Protein AF-A0A372JNQ1-F1 (afdb_monomer_lite)

Sequence (110 aa):
MRWMRDYWMNDELWRYFELDDERFVRRQVELEGPDREANTACSMDEWEDALRDNIGDQYYETYGMVDEWSFTHGDHEDPQPSDKAEFESVWAQARRACEAGSRSRPDPAL

pLDDT: mean 89.69, std 12.78, range [42.12, 98.5]

Organism: NCBI:txid2293572

Foldseek 3Di:
DFKKWAADPVFRKIKIFDADPQQAGQWIWIFGDPVRQTPATDGPVVLVVCVVVVNNVVRCQQHNDDDPDRPVPDDGDPMDTDDPVVVVVRNVVSNVSSNVVSVVDPPPDD

Radius of gyration: 14.11 Å; chains: 1; bounding box: 37×32×38 Å

Secondary structure (DSSP, 8-state):
-EEEEEEETTTTEEEEEEE-TT--EEEEEEEETTTTEEEEEEEHHHHHHHHHTT-HHHHHHHH----SS-TTTS--SS-EEE-HHHHHHHHHHHHHHHHHHHTTSPP---

Structure (mmCIF, N/CA/C/O backbone):
data_AF-A0A372JNQ1-F1
#
_entry.id   AF-A0A372JNQ1-F1
#
loop_
_atom_site.group_PDB
_atom_site.id
_atom_site.type_symbol
_atom_site.label_atom_id
_atom_site.label_alt_id
_atom_site.label_comp_id
_atom_site.label_asym_id
_atom_site.label_entity_id
_atom_site.label_seq_id
_atom_site.pdbx_PDB_ins_code
_atom_site.Cartn_x
_atom_site.Cartn_y
_atom_site.Cartn_z
_atom_site.occupancy
_atom_site.B_iso_or_equiv
_atom_site.auth_seq_id
_atom_site.auth_comp_id
_atom_site.auth_asym_id
_atom_site.auth_atom_id
_atom_site.pdbx_PDB_model_num
ATOM 1 N N . MET A 1 1 ? -0.101 -8.565 -14.529 1.00 90.50 1 MET A N 1
ATOM 2 C CA . MET A 1 1 ? 0.271 -8.159 -13.156 1.00 90.50 1 MET A CA 1
ATOM 3 C C . MET A 1 1 ? 1.754 -8.371 -12.904 1.00 90.50 1 MET A C 1
ATOM 5 O O . MET A 1 1 ? 2.308 -9.376 -13.353 1.00 90.50 1 MET A O 1
ATOM 9 N N . ARG A 1 2 ? 2.386 -7.439 -12.187 1.00 95.44 2 ARG A N 1
ATOM 10 C CA . ARG A 1 2 ? 3.779 -7.506 -11.717 1.00 95.44 2 ARG A CA 1
ATOM 11 C C . ARG A 1 2 ? 3.845 -7.075 -10.255 1.00 95.44 2 ARG A C 1
ATOM 13 O O . ARG A 1 2 ? 3.022 -6.275 -9.830 1.00 95.44 2 ARG A O 1
ATOM 20 N N . TRP A 1 3 ? 4.844 -7.561 -9.525 1.00 97.31 3 TRP A N 1
ATOM 21 C CA . TRP A 1 3 ? 5.088 -7.163 -8.142 1.00 97.31 3 TRP A CA 1
ATOM 22 C C . TRP A 1 3 ? 6.475 -6.564 -8.023 1.00 97.31 3 TRP A C 1
ATOM 24 O O . TRP A 1 3 ? 7.451 -7.124 -8.527 1.00 97.31 3 TRP A O 1
ATOM 34 N N . MET A 1 4 ? 6.538 -5.407 -7.385 1.00 96.62 4 MET A N 1
ATOM 35 C CA . MET A 1 4 ? 7.763 -4.650 -7.182 1.00 96.62 4 MET A CA 1
ATOM 36 C C . MET A 1 4 ? 7.864 -4.262 -5.716 1.00 96.62 4 MET A C 1
ATOM 38 O O . MET A 1 4 ? 6.855 -4.148 -5.020 1.00 96.62 4 MET A O 1
ATOM 42 N N . ARG A 1 5 ? 9.087 -4.033 -5.261 1.00 96.31 5 ARG A N 1
ATOM 43 C CA . ARG A 1 5 ? 9.356 -3.400 -3.979 1.00 96.31 5 ARG A CA 1
ATOM 44 C C . ARG A 1 5 ? 10.546 -2.473 -4.093 1.00 96.31 5 ARG A C 1
ATOM 46 O O . ARG A 1 5 ? 11.437 -2.713 -4.905 1.00 96.31 5 ARG A O 1
ATOM 53 N N . ASP A 1 6 ? 10.585 -1.479 -3.236 1.00 95.19 6 ASP A N 1
ATOM 54 C CA . ASP A 1 6 ? 11.777 -0.686 -2.999 1.00 95.19 6 ASP A CA 1
ATOM 55 C C . ASP A 1 6 ? 11.927 -0.393 -1.509 1.00 95.19 6 ASP A C 1
ATOM 57 O O . ASP A 1 6 ? 11.047 -0.686 -0.691 1.00 95.19 6 ASP A O 1
ATOM 61 N N . TYR A 1 7 ? 13.107 0.104 -1.165 1.00 94.31 7 TYR A N 1
ATOM 62 C CA . TYR A 1 7 ? 13.430 0.519 0.183 1.00 94.31 7 TYR A CA 1
ATOM 63 C C . TYR A 1 7 ? 14.049 1.902 0.136 1.00 94.31 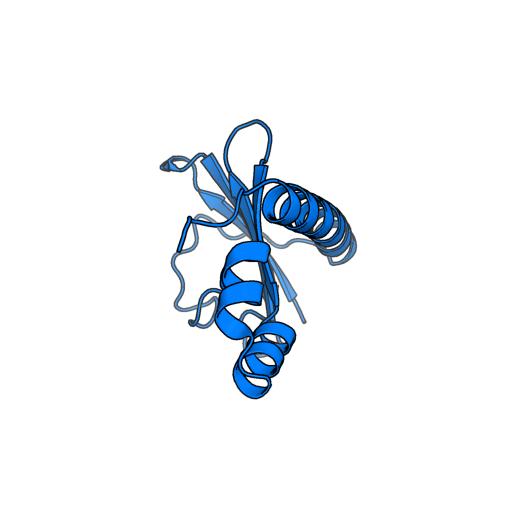7 TYR A C 1
ATOM 65 O O . TYR A 1 7 ? 15.044 2.104 -0.557 1.00 94.31 7 TYR A O 1
ATOM 73 N N . TRP A 1 8 ? 13.456 2.822 0.885 1.00 91.50 8 TRP A N 1
ATOM 74 C CA . TRP A 1 8 ? 13.915 4.193 1.005 1.00 91.50 8 TRP A CA 1
ATOM 75 C C . TRP A 1 8 ? 14.725 4.327 2.280 1.00 91.50 8 TRP A C 1
ATOM 77 O O . TRP A 1 8 ? 14.182 4.307 3.385 1.00 91.50 8 TRP A O 1
ATOM 87 N N . MET A 1 9 ? 16.044 4.442 2.133 1.00 89.19 9 MET A N 1
ATOM 88 C CA . MET A 1 9 ? 16.951 4.416 3.284 1.00 89.19 9 MET A CA 1
ATOM 89 C C . MET A 1 9 ? 16.749 5.625 4.205 1.00 89.19 9 MET A C 1
ATOM 91 O O . MET A 1 9 ? 16.855 5.489 5.420 1.00 89.19 9 MET A O 1
ATOM 95 N N . ASN A 1 10 ? 16.474 6.802 3.635 1.00 87.44 10 ASN A N 1
ATOM 96 C CA . ASN A 1 10 ? 16.350 8.043 4.406 1.00 87.44 10 ASN A CA 1
ATOM 97 C C . ASN A 1 10 ? 15.122 8.049 5.322 1.00 87.44 10 ASN A C 1
ATOM 99 O O . ASN A 1 10 ? 15.201 8.591 6.422 1.00 87.44 10 ASN A O 1
ATOM 103 N N . ASP A 1 11 ? 14.037 7.420 4.873 1.00 86.31 11 ASP A N 1
ATOM 104 C CA . ASP A 1 11 ? 12.759 7.357 5.588 1.00 86.31 11 ASP A CA 1
ATOM 105 C C . ASP A 1 11 ? 12.555 6.006 6.294 1.00 86.31 11 ASP A C 1
ATOM 107 O O . ASP A 1 11 ? 11.511 5.751 6.883 1.00 86.31 11 ASP A O 1
ATOM 111 N N . GLU A 1 12 ? 13.554 5.118 6.222 1.00 94.06 12 GLU A N 1
ATOM 112 C CA . GLU A 1 12 ? 13.497 3.745 6.725 1.00 94.06 12 GLU A CA 1
ATOM 113 C C . GLU A 1 12 ? 12.216 3.005 6.287 1.00 94.06 12 GLU A C 1
ATOM 115 O O . GLU A 1 12 ? 11.593 2.273 7.055 1.00 94.06 12 GLU A O 1
ATOM 120 N N . LEU A 1 13 ? 11.826 3.203 5.026 1.00 93.62 13 LEU A N 1
ATOM 121 C CA . LEU A 1 13 ? 10.509 2.851 4.506 1.00 93.62 13 LEU A CA 1
ATOM 122 C C . LEU A 1 13 ? 10.611 1.739 3.465 1.00 93.62 13 LEU A C 1
ATOM 124 O O . LEU A 1 13 ? 11.253 1.889 2.426 1.00 93.62 13 LEU A O 1
ATOM 128 N N . TRP A 1 14 ? 9.940 0.618 3.715 1.00 96.12 14 TRP A N 1
ATOM 129 C CA . TRP A 1 14 ? 9.708 -0.396 2.689 1.00 96.12 14 TRP A CA 1
ATOM 130 C C . TRP A 1 14 ? 8.399 -0.124 1.968 1.00 96.12 14 TRP A C 1
ATOM 132 O O . TRP A 1 14 ? 7.363 0.009 2.621 1.00 96.12 14 TRP A O 1
ATOM 142 N N . ARG A 1 15 ? 8.416 -0.163 0.634 1.00 95.19 15 ARG A N 1
ATOM 143 C CA . ARG A 1 15 ? 7.197 -0.069 -0.172 1.00 95.19 15 ARG A CA 1
ATOM 144 C C . ARG A 1 15 ? 7.051 -1.283 -1.075 1.00 95.19 15 ARG A C 1
ATOM 146 O O . ARG A 1 15 ? 8.021 -1.746 -1.674 1.00 95.19 15 ARG A O 1
ATOM 153 N N . TYR A 1 16 ? 5.837 -1.815 -1.161 1.00 96.81 16 TYR A N 1
ATOM 154 C CA . TYR A 1 16 ? 5.487 -2.956 -2.005 1.00 96.81 16 TYR A CA 1
ATOM 155 C C . TYR A 1 16 ? 4.328 -2.578 -2.912 1.00 96.81 16 TYR A C 1
ATOM 157 O O . TYR A 1 16 ? 3.355 -1.975 -2.465 1.00 96.81 16 TYR A O 1
ATOM 165 N N . PHE A 1 17 ? 4.398 -3.006 -4.168 1.00 96.00 17 PHE A N 1
ATOM 166 C CA . PHE A 1 17 ? 3.450 -2.613 -5.201 1.00 96.00 17 PHE A CA 1
ATOM 167 C C . PHE A 1 17 ? 2.968 -3.833 -5.980 1.00 96.00 17 PHE A C 1
ATOM 169 O O . PHE A 1 17 ? 3.779 -4.613 -6.487 1.00 96.00 17 PHE A O 1
ATOM 176 N N . GLU A 1 18 ? 1.653 -3.965 -6.132 1.00 97.12 18 GLU A N 1
ATOM 177 C CA . GLU A 1 18 ? 1.067 -4.725 -7.233 1.00 97.12 18 GLU A CA 1
ATOM 178 C C . GLU A 1 18 ? 0.764 -3.762 -8.372 1.00 97.12 18 GLU A C 1
ATOM 180 O O . GLU A 1 18 ? 0.051 -2.774 -8.196 1.00 97.12 18 GLU A O 1
ATOM 185 N N . LEU A 1 19 ? 1.285 -4.088 -9.548 1.00 95.38 19 LEU A N 1
ATOM 186 C CA . LEU A 1 19 ? 1.138 -3.305 -10.759 1.00 95.38 19 LEU A CA 1
ATOM 187 C C . LEU A 1 19 ? 0.311 -4.062 -11.791 1.00 95.38 19 LEU A C 1
ATOM 189 O O . LEU A 1 19 ? 0.479 -5.278 -11.961 1.00 95.38 19 LEU A O 1
ATOM 193 N N . ASP A 1 20 ? -0.505 -3.336 -12.546 1.00 94.31 20 ASP A N 1
ATOM 194 C CA . ASP A 1 20 ? -1.125 -3.874 -13.752 1.00 94.31 20 ASP A CA 1
ATOM 195 C C . ASP A 1 20 ? -0.130 -4.017 -14.919 1.00 94.31 20 ASP A C 1
ATOM 197 O O . ASP A 1 20 ? 1.087 -3.838 -14.782 1.00 94.31 20 ASP A O 1
ATOM 201 N N . ASP A 1 21 ? -0.637 -4.429 -16.081 1.00 92.50 21 ASP A N 1
ATOM 202 C CA . ASP A 1 21 ? 0.194 -4.645 -17.268 1.00 92.50 21 ASP A CA 1
ATOM 203 C C . ASP A 1 21 ? 0.727 -3.332 -17.870 1.00 92.50 21 ASP A C 1
ATOM 205 O O . ASP A 1 21 ? 1.755 -3.348 -18.554 1.00 92.50 21 ASP A O 1
ATOM 209 N N . GLU A 1 22 ? 0.091 -2.201 -17.553 1.00 91.75 22 GLU A N 1
ATOM 210 C CA . GLU A 1 22 ? 0.489 -0.842 -17.938 1.00 91.75 22 GLU A CA 1
ATOM 211 C C . GLU A 1 22 ? 1.370 -0.160 -16.875 1.00 91.75 22 GLU A C 1
ATOM 213 O O . GLU A 1 22 ? 1.863 0.948 -17.088 1.00 91.75 22 GLU A O 1
ATOM 218 N N . ARG A 1 23 ? 1.670 -0.868 -15.778 1.00 91.06 23 ARG A N 1
ATOM 219 C CA . ARG A 1 23 ? 2.461 -0.413 -14.626 1.00 91.06 23 ARG A CA 1
ATOM 220 C C . ARG A 1 23 ? 1.778 0.653 -13.766 1.00 91.06 23 ARG A C 1
ATOM 222 O O . ARG A 1 23 ? 2.478 1.402 -13.080 1.00 91.06 23 ARG A O 1
ATOM 229 N N . PHE A 1 24 ? 0.453 0.721 -13.757 1.00 92.06 24 PHE A N 1
ATOM 230 C CA . PHE A 1 24 ? -0.265 1.470 -12.727 1.00 92.06 24 PHE A CA 1
ATOM 231 C C . PHE A 1 24 ? -0.348 0.661 -11.438 1.00 92.06 24 PHE A C 1
ATOM 233 O O . PHE A 1 24 ? -0.496 -0.564 -11.463 1.00 92.06 24 PHE A O 1
ATOM 240 N N . VAL A 1 25 ? -0.239 1.358 -10.308 1.00 93.50 25 VAL A N 1
ATOM 241 C CA . VAL A 1 25 ? -0.356 0.759 -8.979 1.00 93.50 25 VAL A CA 1
ATOM 242 C C . VAL A 1 25 ? -1.812 0.362 -8.738 1.00 93.50 25 VAL A C 1
ATOM 244 O O . VAL A 1 25 ? -2.727 1.173 -8.857 1.00 93.50 25 VAL A O 1
ATOM 247 N N . ARG A 1 26 ? -2.032 -0.915 -8.417 1.00 95.12 26 ARG A N 1
ATOM 248 C CA . ARG A 1 26 ? -3.346 -1.476 -8.060 1.00 95.12 26 ARG A CA 1
ATOM 249 C C . ARG A 1 26 ? -3.485 -1.681 -6.558 1.00 95.12 26 ARG A C 1
ATOM 251 O O . ARG A 1 26 ? -4.566 -1.476 -6.008 1.00 95.12 26 ARG A O 1
ATOM 258 N N . ARG A 1 27 ? -2.390 -2.071 -5.900 1.00 97.12 27 ARG A N 1
ATOM 259 C CA . ARG A 1 27 ? -2.264 -2.163 -4.442 1.00 97.12 27 ARG A CA 1
ATOM 260 C C . ARG A 1 27 ? -0.891 -1.668 -4.000 1.00 97.12 27 ARG A C 1
ATOM 262 O O . ARG A 1 27 ? 0.103 -1.989 -4.654 1.00 97.12 27 ARG A O 1
ATOM 269 N N . GLN A 1 28 ? -0.849 -0.956 -2.878 1.00 96.88 28 GLN A N 1
ATOM 270 C CA . GLN A 1 28 ? 0.369 -0.433 -2.257 1.00 96.88 28 GLN A CA 1
ATOM 271 C C . GLN A 1 28 ? 0.414 -0.803 -0.779 1.00 96.88 28 GLN A C 1
ATOM 273 O O . GLN A 1 28 ? -0.601 -0.740 -0.082 1.00 96.88 28 GLN A O 1
ATOM 278 N N . VAL A 1 29 ? 1.600 -1.183 -0.313 1.00 97.56 29 VAL A N 1
ATOM 279 C CA . VAL A 1 29 ? 1.901 -1.343 1.110 1.00 97.56 29 VAL A CA 1
ATOM 280 C C . VAL A 1 29 ? 3.108 -0.500 1.460 1.00 97.56 29 VAL A C 1
ATOM 282 O O . VAL A 1 29 ? 4.107 -0.560 0.747 1.00 97.56 29 VAL A O 1
ATOM 285 N N . GLU A 1 30 ? 3.035 0.205 2.582 1.00 96.50 30 GLU A N 1
ATOM 286 C CA . GLU A 1 30 ? 4.148 0.965 3.146 1.00 96.50 30 GLU A CA 1
ATOM 287 C C . GLU A 1 30 ? 4.384 0.542 4.589 1.00 96.50 30 GLU A C 1
ATOM 289 O O . GLU A 1 30 ? 3.448 0.512 5.394 1.00 96.50 30 GLU A O 1
ATOM 294 N N . LEU A 1 31 ? 5.633 0.188 4.891 1.00 96.62 31 LEU A N 1
ATOM 295 C CA . LEU A 1 31 ? 6.073 -0.251 6.209 1.00 96.62 31 LEU A CA 1
ATOM 296 C C . LEU A 1 31 ? 7.206 0.654 6.694 1.00 96.62 31 LEU A C 1
ATOM 298 O O . LEU A 1 31 ? 8.286 0.645 6.099 1.00 96.62 31 LEU A O 1
ATOM 302 N N . GLU A 1 32 ? 6.962 1.403 7.762 1.00 95.00 32 GLU A N 1
ATOM 303 C CA . GLU A 1 32 ? 7.892 2.386 8.313 1.00 95.00 32 GLU A CA 1
ATOM 304 C C . GLU A 1 32 ? 8.736 1.798 9.450 1.00 95.00 32 GLU A C 1
ATOM 306 O O . GLU A 1 32 ? 8.262 1.022 10.289 1.00 95.00 32 GLU A O 1
ATOM 311 N N . GLY A 1 33 ? 10.007 2.195 9.474 1.00 93.31 33 GLY A N 1
ATOM 312 C CA . GLY A 1 33 ? 10.923 1.927 10.569 1.00 93.31 33 GLY A CA 1
ATOM 313 C C . GLY A 1 33 ? 11.370 0.466 10.693 1.00 93.31 33 GLY A C 1
ATOM 314 O O . GLY A 1 33 ? 11.034 -0.406 9.876 1.00 93.31 33 GLY A O 1
ATOM 315 N N . PRO A 1 34 ? 12.126 0.160 11.759 1.00 89.50 34 PRO A N 1
ATOM 316 C CA . PRO A 1 34 ? 12.780 -1.137 11.908 1.00 89.50 34 PRO A CA 1
ATOM 317 C C . PRO A 1 34 ? 11.777 -2.240 12.254 1.00 89.50 34 PRO A C 1
ATOM 319 O O . PRO A 1 34 ? 11.976 -3.404 11.896 1.00 89.50 34 PRO A O 1
ATOM 322 N N . ASP A 1 35 ? 10.680 -1.856 12.909 1.00 91.88 35 ASP A N 1
ATOM 323 C CA . ASP A 1 35 ? 9.585 -2.737 13.306 1.00 91.88 35 ASP A CA 1
ATOM 324 C C . ASP A 1 35 ? 8.565 -2.966 12.176 1.00 91.88 35 ASP A C 1
ATOM 326 O O . ASP A 1 35 ? 7.677 -3.809 12.318 1.00 91.88 35 ASP A O 1
ATOM 330 N N . ARG A 1 36 ? 8.738 -2.293 11.023 1.00 92.56 36 ARG A N 1
ATOM 331 C CA . ARG A 1 36 ? 7.875 -2.400 9.837 1.00 92.56 36 ARG A CA 1
ATOM 332 C C . ARG A 1 36 ? 6.411 -2.103 10.160 1.00 92.56 36 ARG A C 1
ATOM 334 O O . ARG A 1 36 ? 5.519 -2.882 9.805 1.00 92.56 36 ARG A O 1
ATOM 341 N N . GLU A 1 37 ? 6.172 -0.989 10.844 1.00 94.12 37 GLU A N 1
ATOM 342 C CA . GLU A 1 37 ? 4.823 -0.543 11.179 1.00 94.12 37 GLU A CA 1
ATOM 343 C C . GLU A 1 37 ? 4.061 -0.197 9.895 1.00 94.12 37 GLU A C 1
ATOM 345 O O . GLU A 1 37 ? 4.562 0.519 9.032 1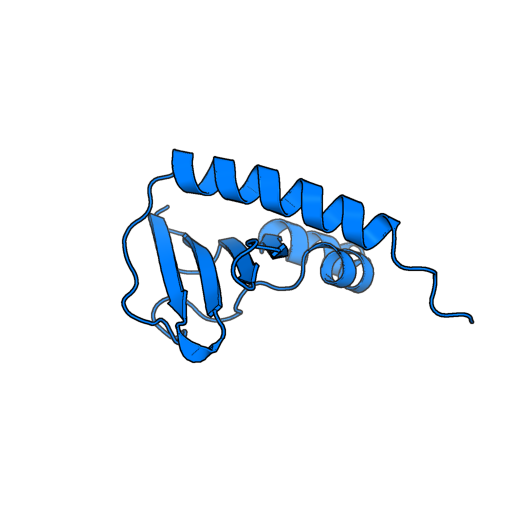.00 94.12 37 GLU A O 1
ATOM 350 N N . ALA A 1 38 ? 2.869 -0.770 9.725 1.00 96.06 38 ALA A N 1
ATOM 351 C CA . ALA A 1 38 ? 2.098 -0.589 8.503 1.00 96.06 38 ALA A CA 1
ATOM 352 C C . ALA A 1 38 ? 1.358 0.752 8.518 1.00 96.06 38 ALA A C 1
ATOM 354 O O . ALA A 1 38 ? 0.410 0.924 9.287 1.00 96.06 38 ALA A O 1
ATOM 355 N N . ASN A 1 39 ? 1.755 1.649 7.617 1.00 91.94 39 ASN A N 1
ATOM 356 C CA . ASN A 1 39 ? 1.115 2.952 7.428 1.00 91.94 39 ASN A CA 1
ATOM 357 C C . ASN A 1 39 ? 0.069 2.915 6.313 1.00 91.94 39 ASN A C 1
ATOM 359 O O . ASN A 1 39 ? -1.004 3.501 6.443 1.00 91.94 39 ASN A O 1
ATOM 363 N N . THR A 1 40 ? 0.366 2.174 5.245 1.00 95.75 40 THR A N 1
ATOM 364 C CA . THR A 1 40 ? -0.473 2.092 4.046 1.00 95.75 40 THR A CA 1
ATOM 365 C C . THR A 1 40 ? -0.714 0.629 3.686 1.00 95.75 40 THR A C 1
ATOM 367 O O . THR A 1 40 ? 0.210 -0.186 3.685 1.00 95.75 40 THR A O 1
ATOM 370 N N . ALA A 1 41 ? -1.960 0.294 3.354 1.00 97.62 41 ALA A N 1
ATOM 371 C CA . ALA A 1 41 ? -2.386 -0.985 2.782 1.00 97.62 41 ALA A CA 1
ATOM 372 C C . ALA A 1 41 ? -3.592 -0.744 1.855 1.00 97.62 41 ALA A C 1
ATOM 374 O O . ALA A 1 41 ? -4.695 -1.263 2.069 1.00 97.62 41 ALA A O 1
ATOM 375 N N . CYS A 1 42 ? -3.371 0.120 0.864 1.00 97.25 42 CYS A N 1
ATOM 376 C CA . CYS A 1 42 ? -4.393 0.720 0.014 1.00 97.25 42 CYS A CA 1
ATOM 377 C C . CYS A 1 42 ? -4.550 -0.045 -1.308 1.00 97.25 42 CYS A C 1
ATOM 379 O O . CYS A 1 42 ? -3.573 -0.530 -1.887 1.00 97.25 42 CYS A O 1
ATOM 381 N N . SER A 1 43 ? -5.786 -0.151 -1.793 1.00 96.88 43 SER A N 1
ATOM 382 C CA . SER A 1 43 ? -6.125 -0.682 -3.111 1.00 96.88 43 SER A CA 1
ATOM 383 C C . SER A 1 43 ? -6.849 0.382 -3.925 1.00 96.88 43 SER A C 1
ATOM 385 O O . SER A 1 43 ? -7.808 0.971 -3.439 1.00 96.88 43 SER A O 1
ATOM 387 N N . MET A 1 44 ? -6.431 0.581 -5.177 1.00 94.88 44 MET A N 1
ATOM 388 C CA . MET A 1 44 ? -7.068 1.548 -6.075 1.00 94.88 44 MET A CA 1
ATOM 389 C C . MET A 1 44 ? -8.543 1.200 -6.329 1.00 94.88 44 MET A C 1
ATOM 391 O O . MET A 1 44 ? -9.391 2.082 -6.280 1.00 94.88 44 MET A O 1
ATOM 395 N N . ASP A 1 45 ? -8.863 -0.085 -6.531 1.00 94.88 45 ASP A N 1
ATOM 396 C CA . ASP A 1 45 ? -10.250 -0.538 -6.724 1.00 94.88 45 ASP A CA 1
ATOM 397 C C . ASP A 1 45 ? -11.120 -0.228 -5.498 1.00 94.88 45 ASP A C 1
ATOM 399 O O . ASP A 1 45 ? -12.202 0.343 -5.618 1.00 94.88 45 ASP A O 1
ATOM 403 N N . GLU A 1 46 ? -10.625 -0.551 -4.299 1.00 96.44 46 GLU A N 1
ATOM 404 C CA . GLU A 1 46 ? -11.361 -0.277 -3.061 1.00 96.44 46 GLU A CA 1
ATOM 405 C C . GLU A 1 46 ? -11.480 1.229 -2.777 1.00 96.44 46 GLU A C 1
ATOM 407 O O . GLU A 1 46 ? -12.501 1.673 -2.256 1.00 96.44 46 GLU A O 1
ATOM 412 N N . TRP A 1 47 ? -10.459 2.019 -3.121 1.00 94.69 47 TRP A N 1
ATOM 413 C CA . TRP A 1 47 ? -10.477 3.475 -2.990 1.00 94.69 47 TRP A CA 1
ATOM 414 C C . TRP A 1 47 ? -11.535 4.112 -3.896 1.00 94.69 47 TRP A C 1
ATOM 416 O O . TRP A 1 47 ? -12.340 4.923 -3.437 1.00 94.69 47 TRP A O 1
ATOM 426 N N . GLU A 1 48 ? -11.587 3.714 -5.169 1.00 94.12 48 GLU A N 1
ATOM 427 C CA . GLU A 1 48 ? -12.602 4.181 -6.118 1.00 94.12 48 GLU A CA 1
ATOM 428 C C . GLU A 1 48 ? -14.024 3.813 -5.666 1.00 94.12 48 GLU A C 1
ATOM 430 O O . GLU A 1 48 ? -14.947 4.629 -5.776 1.00 94.12 48 GLU A O 1
ATOM 435 N N . ASP A 1 49 ? -14.205 2.606 -5.127 1.00 96.38 49 ASP A N 1
ATOM 436 C CA . ASP A 1 49 ? -15.472 2.165 -4.545 1.00 96.38 49 ASP A CA 1
ATOM 437 C C . ASP A 1 49 ? -15.841 2.995 -3.303 1.00 96.38 49 ASP A C 1
ATOM 439 O O . ASP A 1 49 ? -16.962 3.499 -3.209 1.00 96.38 49 ASP A O 1
ATOM 443 N N . ALA A 1 50 ? -14.890 3.239 -2.396 1.00 95.69 50 ALA A N 1
ATOM 444 C CA . ALA A 1 50 ? -15.096 4.057 -1.201 1.00 95.69 50 ALA A CA 1
ATOM 445 C C . ALA A 1 50 ? -15.470 5.512 -1.535 1.00 95.69 50 ALA A C 1
ATOM 447 O O . ALA A 1 50 ? -16.334 6.100 -0.878 1.00 95.69 50 ALA A O 1
ATOM 448 N N . LEU A 1 51 ? -14.859 6.095 -2.570 1.00 94.81 51 LEU A N 1
ATOM 449 C CA . LEU A 1 51 ? -15.227 7.419 -3.074 1.00 94.81 51 LEU A CA 1
ATOM 450 C C . LEU A 1 51 ? -16.657 7.435 -3.622 1.00 94.81 51 LEU A C 1
ATOM 452 O O . LEU A 1 51 ? -17.413 8.366 -3.340 1.00 94.81 51 LEU A O 1
ATOM 456 N N . ARG A 1 52 ? -17.052 6.397 -4.370 1.00 97.38 52 ARG A N 1
ATOM 457 C CA . ARG A 1 52 ? -18.414 6.267 -4.912 1.00 97.38 52 ARG A CA 1
ATOM 458 C C . ARG A 1 52 ? -19.467 6.160 -3.810 1.00 97.38 52 ARG A C 1
ATOM 460 O O . ARG A 1 52 ? -20.549 6.729 -3.952 1.00 97.38 52 ARG A O 1
ATOM 467 N N . ASP A 1 53 ? -19.121 5.490 -2.719 1.00 97.62 53 ASP A N 1
ATOM 468 C CA . ASP A 1 53 ? -19.985 5.287 -1.556 1.00 97.62 53 ASP A CA 1
ATOM 469 C C . ASP A 1 53 ? -19.883 6.423 -0.519 1.00 97.62 53 ASP A C 1
ATOM 471 O O . ASP A 1 53 ? -20.541 6.383 0.521 1.00 97.62 53 ASP A O 1
ATOM 475 N N . ASN A 1 54 ? -19.100 7.470 -0.812 1.00 96.56 54 ASN A N 1
ATOM 476 C CA . ASN A 1 54 ? -18.889 8.638 0.045 1.00 96.56 54 ASN A CA 1
ATOM 477 C C . ASN A 1 54 ? -18.337 8.278 1.444 1.00 96.56 54 ASN A C 1
ATOM 479 O O . ASN A 1 54 ? -18.661 8.922 2.444 1.00 96.56 54 ASN A O 1
ATOM 483 N N . ILE A 1 55 ? -17.489 7.246 1.494 1.00 96.56 55 ILE A N 1
ATOM 484 C CA . ILE A 1 55 ? -16.744 6.774 2.673 1.00 96.56 55 ILE A CA 1
ATOM 485 C C . ILE A 1 55 ? -15.221 6.844 2.459 1.00 96.56 55 ILE A C 1
ATOM 487 O O . ILE A 1 55 ? -14.463 6.191 3.174 1.00 96.56 55 ILE A O 1
ATOM 491 N N . GLY A 1 56 ? -14.769 7.642 1.484 1.00 94.75 56 GLY A N 1
ATOM 492 C CA . GLY A 1 56 ? -13.351 7.840 1.174 1.00 94.75 56 GLY A CA 1
ATOM 493 C C . GLY A 1 56 ? -12.529 8.220 2.406 1.00 94.75 56 GLY A C 1
ATOM 494 O O . GLY A 1 56 ? -11.540 7.560 2.691 1.00 94.75 56 GLY A O 1
ATOM 495 N N . ASP A 1 57 ? -12.984 9.183 3.209 1.00 94.56 57 ASP A N 1
ATOM 496 C CA . ASP A 1 57 ? -12.253 9.608 4.414 1.00 94.56 57 ASP A CA 1
ATOM 497 C C . ASP A 1 57 ? -12.012 8.444 5.395 1.00 94.56 57 ASP A C 1
ATOM 499 O O . ASP A 1 57 ? -10.897 8.253 5.869 1.00 94.56 57 ASP A O 1
ATOM 503 N N . GLN A 1 58 ? -13.019 7.595 5.626 1.00 95.12 58 GLN A N 1
ATOM 504 C CA . GLN A 1 58 ? -12.911 6.427 6.518 1.00 95.12 58 GLN A CA 1
ATOM 505 C C . GLN A 1 58 ? -11.957 5.365 5.958 1.00 95.12 58 GLN A C 1
ATOM 507 O O . GLN A 1 58 ? -11.212 4.718 6.704 1.00 95.12 58 GLN A O 1
ATOM 512 N N . TYR A 1 59 ? -11.981 5.176 4.636 1.00 95.88 59 TYR A N 1
ATOM 513 C CA . TYR A 1 59 ? -11.054 4.283 3.955 1.00 95.88 59 TYR A CA 1
ATOM 514 C C . TYR A 1 59 ? -9.619 4.807 4.069 1.00 95.88 59 TYR A C 1
ATOM 516 O O . TYR A 1 59 ? -8.736 4.061 4.488 1.00 95.88 59 TYR A O 1
ATOM 524 N N . TYR A 1 60 ? -9.401 6.087 3.762 1.00 94.25 60 TYR A N 1
ATOM 525 C CA . TYR A 1 60 ? -8.096 6.743 3.825 1.00 94.25 60 TYR A CA 1
ATOM 526 C C . TYR A 1 60 ? -7.511 6.706 5.238 1.00 94.25 60 TYR A C 1
ATOM 528 O O . TYR A 1 60 ? -6.359 6.326 5.420 1.00 94.25 60 TYR A O 1
ATOM 536 N N . GLU A 1 61 ? -8.312 7.019 6.258 1.00 94.31 61 GLU A N 1
ATOM 537 C CA . GLU A 1 61 ? -7.883 6.954 7.660 1.00 94.31 61 GLU A CA 1
ATOM 538 C C . GLU A 1 61 ? -7.444 5.552 8.093 1.00 94.31 61 GLU A C 1
ATOM 540 O O . GLU A 1 61 ? -6.630 5.419 9.010 1.00 94.31 61 GLU A O 1
ATOM 545 N N . THR A 1 62 ? -7.980 4.513 7.449 1.00 96.19 62 THR A N 1
ATOM 546 C CA . THR A 1 62 ? -7.662 3.122 7.774 1.00 96.19 62 THR A CA 1
ATOM 547 C C . THR A 1 62 ? -6.496 2.591 6.949 1.00 96.19 62 THR A C 1
ATOM 549 O O . THR A 1 62 ? -5.626 1.932 7.506 1.00 96.19 62 THR A O 1
ATOM 552 N N . TYR A 1 63 ? -6.472 2.838 5.640 1.00 96.94 63 TYR A N 1
ATOM 553 C CA . TYR A 1 63 ? -5.583 2.148 4.701 1.00 96.94 63 TYR A CA 1
ATOM 554 C C . TYR A 1 63 ? -4.593 3.058 3.978 1.00 96.94 63 TYR A C 1
ATOM 556 O O . TYR A 1 63 ? -3.754 2.544 3.237 1.00 96.94 63 TYR A O 1
ATOM 564 N N . GLY A 1 64 ? -4.675 4.373 4.175 1.00 93.81 64 GLY A N 1
ATOM 565 C CA . GLY A 1 64 ? -3.872 5.349 3.449 1.00 93.81 64 GLY A CA 1
ATOM 566 C C . GLY A 1 64 ? -4.291 5.481 1.984 1.00 93.81 64 GLY A C 1
ATOM 567 O O . GLY A 1 64 ? -5.435 5.206 1.608 1.00 93.81 64 GLY A O 1
ATOM 568 N N . MET A 1 65 ? -3.350 5.905 1.144 1.00 85.50 65 MET A N 1
ATOM 569 C CA . MET A 1 65 ? -3.564 6.178 -0.278 1.00 85.50 65 MET A CA 1
ATOM 570 C C . MET A 1 65 ? -2.540 5.426 -1.131 1.00 85.50 65 MET A C 1
ATOM 572 O O . MET A 1 65 ? -1.445 5.117 -0.674 1.00 85.50 65 MET A O 1
ATOM 576 N N . VAL A 1 66 ? -2.911 5.115 -2.368 1.00 81.19 66 VAL A N 1
ATOM 577 C CA . VAL A 1 66 ? -1.983 4.642 -3.402 1.00 81.19 66 VAL A CA 1
ATOM 578 C C . VAL A 1 66 ? -1.319 5.835 -4.083 1.00 81.19 66 VAL A C 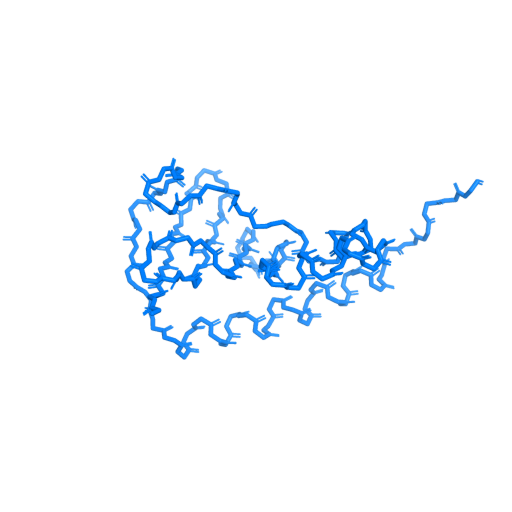1
ATOM 580 O O . VAL A 1 66 ? -1.951 6.877 -4.256 1.00 81.19 66 VAL A O 1
ATOM 583 N N . ASP A 1 67 ? -0.080 5.668 -4.539 1.00 77.31 67 ASP A N 1
ATOM 584 C CA . ASP A 1 67 ? 0.535 6.625 -5.453 1.00 77.31 67 ASP A CA 1
ATOM 585 C C . ASP A 1 67 ? -0.326 6.762 -6.721 1.00 77.31 67 ASP A C 1
ATOM 587 O O . ASP A 1 67 ? -0.606 5.790 -7.425 1.00 77.31 67 ASP A O 1
ATOM 591 N N . GLU A 1 68 ? -0.751 7.993 -7.021 1.00 68.00 68 GLU A N 1
ATOM 592 C CA . GLU A 1 68 ? -1.656 8.301 -8.142 1.00 68.00 68 GLU A CA 1
ATOM 593 C C . GLU A 1 68 ? -0.976 8.188 -9.520 1.00 68.00 68 GLU A C 1
ATOM 595 O O . GLU A 1 68 ? -1.625 8.261 -10.567 1.00 68.00 68 GLU A O 1
ATOM 600 N N . TRP A 1 69 ? 0.346 8.014 -9.541 1.00 70.69 69 TRP A N 1
ATOM 601 C CA . TRP A 1 69 ? 1.151 7.970 -10.755 1.00 70.69 69 TRP A CA 1
ATOM 602 C C . TRP A 1 69 ? 1.478 6.532 -11.155 1.00 70.69 69 TRP A C 1
ATOM 604 O O . TRP A 1 69 ? 1.620 5.636 -10.326 1.00 70.69 69 TRP A O 1
ATOM 614 N N . SER A 1 70 ? 1.667 6.297 -12.459 1.00 77.19 70 SER A N 1
ATOM 615 C CA . SER A 1 70 ? 2.241 5.026 -12.911 1.00 77.19 70 SER A CA 1
ATOM 616 C C . SER A 1 70 ? 3.588 4.802 -12.217 1.00 77.19 70 SER A C 1
ATOM 618 O O . SER A 1 70 ? 4.370 5.747 -12.102 1.00 77.19 70 SER A O 1
ATOM 620 N N . PHE A 1 71 ? 3.936 3.556 -11.916 1.00 82.38 71 PHE A N 1
ATOM 621 C CA . PHE A 1 71 ? 5.213 3.183 -11.299 1.00 82.38 71 PHE A CA 1
ATOM 622 C C . PHE A 1 71 ? 6.451 3.671 -12.082 1.00 82.38 71 PHE A C 1
ATOM 624 O O . PHE A 1 71 ? 7.555 3.730 -11.570 1.00 82.38 71 PHE A O 1
ATOM 631 N N . THR A 1 72 ? 6.309 4.006 -13.370 1.00 78.88 72 THR A N 1
ATOM 632 C CA . THR A 1 72 ? 7.427 4.544 -14.177 1.00 78.88 72 THR A CA 1
ATOM 633 C C . THR A 1 72 ? 7.637 6.054 -13.985 1.00 78.88 72 THR A C 1
ATOM 635 O O . THR A 1 72 ? 8.694 6.566 -14.336 1.00 78.88 72 THR A O 1
ATOM 638 N N . HIS A 1 73 ? 6.636 6.758 -13.455 1.00 81.06 73 HIS A N 1
ATOM 639 C CA . HIS A 1 73 ? 6.688 8.187 -13.133 1.00 81.06 73 HIS A CA 1
ATOM 640 C C . HIS A 1 73 ? 6.900 8.450 -11.638 1.00 81.06 73 HIS A C 1
ATOM 642 O O . HIS A 1 73 ? 7.264 9.567 -11.288 1.00 81.06 73 HIS A O 1
ATOM 648 N N . GLY A 1 74 ? 6.646 7.458 -10.780 1.00 74.94 74 GLY A N 1
ATOM 649 C CA . GLY A 1 74 ? 6.897 7.562 -9.348 1.00 74.94 74 GLY A CA 1
ATOM 650 C C . GLY A 1 74 ? 8.388 7.632 -9.028 1.00 74.94 74 GLY A C 1
ATOM 651 O O . GLY A 1 74 ? 9.230 7.111 -9.768 1.00 74.94 74 GLY A O 1
ATOM 652 N N . ASP A 1 75 ? 8.710 8.261 -7.903 1.00 81.50 75 ASP A N 1
ATOM 653 C CA . ASP A 1 75 ? 10.043 8.172 -7.322 1.00 81.50 75 ASP A CA 1
ATOM 654 C C . ASP A 1 75 ? 10.213 6.765 -6.731 1.00 81.50 75 ASP A C 1
ATOM 656 O O . ASP A 1 75 ? 9.371 6.305 -5.959 1.00 81.50 75 ASP A O 1
ATOM 660 N N . HIS A 1 76 ? 11.277 6.054 -7.113 1.00 84.62 76 HIS A N 1
ATOM 661 C CA . HIS A 1 76 ? 11.585 4.695 -6.653 1.00 84.62 76 HIS A CA 1
ATOM 662 C C . HIS A 1 76 ? 13.098 4.529 -6.461 1.00 84.62 76 HIS A C 1
ATOM 664 O O . HIS A 1 76 ? 13.873 4.766 -7.392 1.00 84.62 76 HIS A O 1
ATOM 670 N N . GLU A 1 77 ? 13.529 4.089 -5.276 1.00 84.44 77 GLU A N 1
ATOM 671 C CA . GLU A 1 77 ? 14.939 3.812 -4.972 1.00 84.44 77 GLU A CA 1
ATOM 672 C C . GLU A 1 77 ? 15.279 2.346 -5.283 1.00 84.44 77 GLU A C 1
ATOM 674 O O . GLU A 1 77 ? 14.872 1.443 -4.561 1.00 84.44 77 GLU A O 1
ATOM 679 N N . ASP A 1 78 ? 16.020 2.106 -6.373 1.00 88.38 78 ASP A N 1
ATOM 680 C CA . ASP A 1 78 ? 16.452 0.764 -6.818 1.00 88.38 78 ASP A CA 1
ATOM 681 C C . ASP A 1 78 ? 15.325 -0.298 -6.775 1.00 88.38 78 ASP A C 1
ATOM 683 O O . ASP A 1 78 ? 15.408 -1.278 -6.031 1.00 88.38 78 ASP A O 1
ATOM 687 N N . PRO A 1 79 ? 14.235 -0.117 -7.547 1.00 92.19 79 PRO A N 1
ATOM 688 C CA . PRO A 1 79 ? 13.080 -1.000 -7.474 1.00 92.19 79 PRO A CA 1
ATOM 689 C C . PRO A 1 79 ? 13.430 -2.429 -7.896 1.00 92.19 79 PRO A C 1
ATOM 691 O O . PRO A 1 79 ? 13.854 -2.688 -9.025 1.00 92.19 79 PRO A O 1
ATOM 694 N N . GLN A 1 80 ? 13.169 -3.378 -7.000 1.00 95.12 80 GLN A N 1
ATOM 695 C CA . GLN A 1 80 ? 13.446 -4.795 -7.190 1.00 95.12 80 GLN A CA 1
ATOM 696 C C . GLN A 1 80 ? 12.158 -5.586 -7.454 1.00 95.12 80 GLN A C 1
ATOM 698 O O . GLN A 1 80 ? 11.115 -5.294 -6.859 1.00 95.12 80 GLN A O 1
ATOM 703 N N . PRO A 1 81 ? 12.202 -6.629 -8.302 1.00 95.81 81 PRO A N 1
ATOM 704 C CA . PRO A 1 81 ? 11.094 -7.564 -8.425 1.00 95.81 81 PRO A CA 1
ATOM 705 C C . PRO A 1 81 ? 10.770 -8.223 -7.080 1.00 95.81 81 PRO A C 1
ATOM 707 O O . PRO A 1 81 ? 11.666 -8.638 -6.343 1.00 95.81 81 PRO A O 1
ATOM 710 N N . SER A 1 82 ? 9.480 -8.364 -6.801 1.00 95.44 82 SER A N 1
ATOM 711 C CA . SER A 1 82 ? 8.943 -9.220 -5.744 1.00 95.44 82 SER A CA 1
ATOM 712 C C . SER A 1 82 ? 8.082 -10.307 -6.390 1.00 95.44 82 SER A C 1
ATOM 714 O O . SER A 1 82 ? 7.714 -10.212 -7.567 1.00 95.44 82 SER A O 1
ATOM 716 N N . ASP A 1 83 ? 7.789 -11.372 -5.654 1.00 95.62 83 ASP A N 1
ATOM 717 C CA . ASP A 1 83 ? 6.833 -12.376 -6.101 1.00 95.62 83 ASP A CA 1
ATOM 718 C C . ASP A 1 83 ? 5.451 -12.149 -5.475 1.00 95.62 83 ASP A C 1
ATOM 720 O O . ASP A 1 83 ? 5.280 -11.459 -4.469 1.00 95.62 83 ASP A O 1
ATOM 724 N N . LYS A 1 84 ? 4.432 -12.745 -6.098 1.00 97.44 84 LYS A N 1
ATOM 725 C CA . LYS A 1 84 ? 3.053 -12.620 -5.627 1.00 97.44 84 LYS A CA 1
ATOM 726 C C . LYS A 1 84 ? 2.885 -13.134 -4.193 1.00 97.44 84 LYS A C 1
ATOM 728 O O . LYS A 1 84 ? 2.112 -12.559 -3.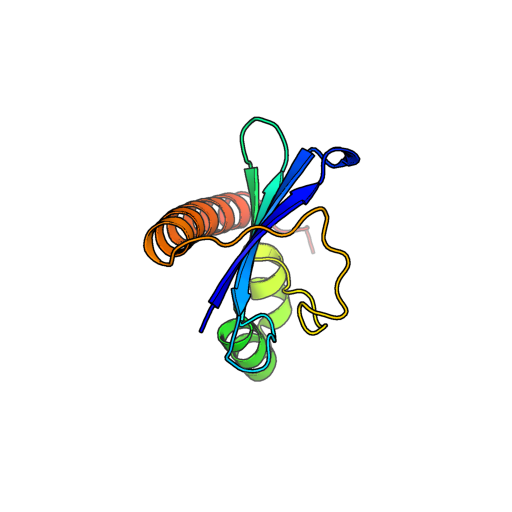440 1.00 97.44 84 LYS A O 1
ATOM 733 N N . ALA A 1 85 ? 3.544 -14.228 -3.817 1.00 98.12 85 ALA A N 1
ATOM 734 C CA . ALA A 1 85 ? 3.339 -14.839 -2.506 1.00 98.12 85 ALA A CA 1
ATOM 735 C C . ALA A 1 85 ? 3.902 -13.957 -1.383 1.00 98.12 85 ALA A C 1
ATOM 737 O O . ALA A 1 85 ? 3.258 -13.802 -0.344 1.00 98.12 85 ALA A O 1
ATOM 738 N N . GLU A 1 86 ? 5.063 -13.347 -1.614 1.00 97.69 86 GLU A N 1
ATOM 739 C CA . GLU A 1 86 ? 5.636 -12.324 -0.748 1.00 97.69 86 GLU A CA 1
ATOM 740 C C . GLU A 1 86 ? 4.674 -11.143 -0.610 1.00 97.69 86 GLU A C 1
ATOM 742 O O . GLU A 1 86 ? 4.288 -10.807 0.511 1.00 97.69 86 GLU A O 1
ATOM 747 N N . PHE A 1 87 ? 4.218 -10.575 -1.731 1.00 98.12 87 PHE A N 1
ATOM 748 C CA . PHE A 1 87 ? 3.296 -9.443 -1.709 1.00 98.12 87 PHE A CA 1
ATOM 749 C C . PHE A 1 87 ? 2.011 -9.747 -0.928 1.00 98.12 87 PHE A C 1
ATOM 751 O O . PHE A 1 87 ? 1.645 -8.988 -0.038 1.00 98.12 87 PHE A O 1
ATOM 758 N N . GLU A 1 88 ? 1.333 -10.864 -1.211 1.00 98.50 88 GLU A N 1
ATOM 759 C CA . GLU A 1 88 ? 0.071 -11.216 -0.540 1.00 98.50 88 GLU A CA 1
ATOM 760 C C . GLU A 1 88 ? 0.260 -11.443 0.968 1.00 98.50 88 GLU A C 1
ATOM 762 O O . GLU A 1 88 ? -0.613 -11.104 1.770 1.00 98.50 88 GLU A O 1
ATOM 767 N N . SER A 1 89 ? 1.410 -11.994 1.370 1.00 98.19 89 SER A N 1
ATOM 768 C CA . SER A 1 89 ? 1.762 -12.169 2.781 1.00 98.19 89 SER A CA 1
ATOM 769 C C . SER A 1 89 ? 1.941 -10.824 3.488 1.00 98.19 89 SER A C 1
ATOM 771 O O . SER A 1 89 ? 1.410 -10.619 4.583 1.00 98.19 89 SER A O 1
ATOM 773 N N . VAL A 1 90 ? 2.673 -9.897 2.864 1.00 98.12 90 VAL A N 1
ATOM 774 C CA . VAL A 1 90 ? 2.894 -8.546 3.394 1.00 98.12 90 VAL A CA 1
ATOM 775 C C . VAL A 1 90 ? 1.578 -7.765 3.436 1.00 98.12 90 VAL A C 1
ATOM 777 O O . VAL A 1 90 ? 1.228 -7.216 4.478 1.00 98.12 90 VAL A O 1
ATOM 780 N N . TRP A 1 91 ? 0.799 -7.805 2.355 1.00 98.31 91 TRP A N 1
ATOM 781 C CA . TRP A 1 91 ? -0.527 -7.197 2.243 1.00 98.31 91 TRP A CA 1
ATOM 782 C C . TRP A 1 91 ? -1.461 -7.636 3.373 1.00 98.31 91 TRP A C 1
ATOM 784 O O . TRP A 1 91 ? -2.017 -6.804 4.086 1.00 98.31 91 TRP A O 1
ATOM 794 N N . ALA A 1 92 ? -1.607 -8.946 3.593 1.00 98.38 92 ALA A N 1
ATOM 795 C CA . ALA A 1 92 ? -2.500 -9.467 4.624 1.00 98.38 92 ALA A CA 1
ATOM 796 C C . ALA A 1 92 ? -2.084 -9.048 6.046 1.00 98.38 92 ALA A C 1
ATOM 798 O O . ALA A 1 92 ? -2.945 -8.842 6.904 1.00 98.38 92 ALA A O 1
ATOM 799 N N . GLN A 1 93 ? -0.780 -8.935 6.310 1.00 97.88 93 GLN A N 1
ATOM 800 C CA . GLN A 1 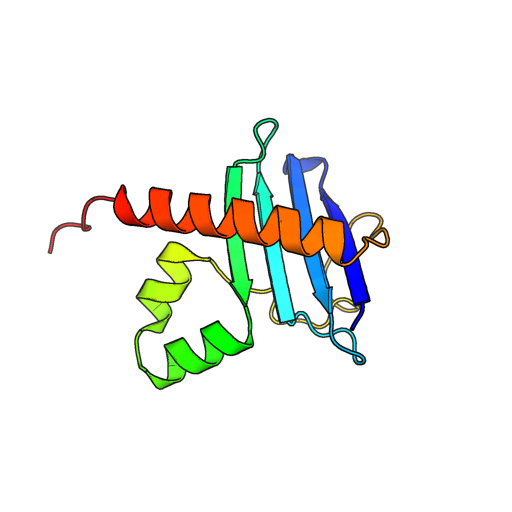93 ? -0.264 -8.464 7.597 1.00 97.88 93 GLN A CA 1
ATOM 801 C C . GLN A 1 93 ? -0.508 -6.965 7.779 1.00 97.88 93 GLN A C 1
ATOM 803 O O . GLN A 1 93 ? -1.056 -6.568 8.809 1.00 97.88 93 GLN A O 1
ATOM 808 N N . ALA A 1 94 ? -0.191 -6.161 6.762 1.00 97.75 94 ALA A N 1
ATOM 809 C CA . ALA A 1 94 ? -0.395 -4.718 6.776 1.00 97.75 94 ALA A CA 1
ATOM 810 C C . ALA A 1 94 ? -1.874 -4.358 6.965 1.00 97.75 94 ALA A C 1
ATOM 812 O O . ALA A 1 94 ? -2.204 -3.583 7.855 1.00 97.75 94 ALA A O 1
ATOM 813 N N . ARG A 1 95 ? -2.791 -5.020 6.243 1.00 97.81 95 ARG A N 1
ATOM 814 C CA . ARG A 1 95 ? -4.244 -4.819 6.401 1.00 97.81 95 ARG A CA 1
ATOM 815 C C . ARG A 1 95 ? -4.720 -5.025 7.833 1.00 97.81 95 ARG A C 1
ATOM 817 O O . ARG A 1 95 ? -5.449 -4.195 8.366 1.00 97.81 95 ARG A O 1
ATOM 824 N N . ARG A 1 96 ? -4.278 -6.103 8.484 1.00 97.38 96 ARG A N 1
ATOM 825 C CA . ARG A 1 96 ? -4.646 -6.381 9.882 1.00 97.38 96 ARG A CA 1
ATOM 826 C C . ARG A 1 96 ? -4.115 -5.313 10.836 1.00 97.38 96 ARG A C 1
ATOM 828 O O . ARG A 1 96 ? -4.819 -4.957 11.777 1.00 97.38 96 ARG A O 1
ATOM 835 N N . ALA A 1 97 ? -2.893 -4.833 10.609 1.00 96.06 97 ALA A N 1
ATOM 836 C CA . ALA A 1 97 ? -2.288 -3.776 11.412 1.00 96.06 97 ALA A CA 1
ATOM 837 C C . ALA A 1 97 ? -3.034 -2.441 11.235 1.00 96.06 97 ALA A C 1
ATOM 839 O O . ALA A 1 97 ? -3.464 -1.860 12.230 1.00 96.06 97 ALA A O 1
ATOM 840 N N . CYS A 1 98 ? -3.301 -2.034 9.992 1.00 95.50 98 CYS A N 1
ATOM 841 C CA . CYS A 1 98 ? -4.117 -0.873 9.632 1.00 95.50 98 CYS A CA 1
ATOM 842 C C . CYS A 1 98 ? -5.501 -0.895 10.306 1.00 95.50 98 CYS A C 1
ATOM 844 O O . CYS A 1 98 ? -5.891 0.046 10.996 1.00 95.50 98 CYS A O 1
ATOM 846 N N . GLU A 1 99 ? -6.231 -2.009 10.199 1.00 94.81 99 GLU A N 1
ATOM 847 C CA . GLU A 1 99 ? -7.545 -2.159 10.833 1.00 94.81 99 GLU A CA 1
ATOM 848 C C . GLU A 1 99 ? -7.479 -2.114 12.370 1.00 94.81 99 GLU A C 1
ATOM 850 O O . GLU A 1 99 ? -8.423 -1.652 13.016 1.00 94.81 99 GLU A O 1
ATOM 855 N N . ALA A 1 100 ? -6.419 -2.650 12.983 1.00 92.62 100 ALA A N 1
ATOM 856 C CA . ALA A 1 100 ? -6.229 -2.609 14.433 1.00 92.62 100 ALA A CA 1
ATOM 857 C C . ALA A 1 100 ? -5.872 -1.196 14.929 1.00 92.62 100 ALA A C 1
ATOM 859 O O . ALA A 1 100 ? -6.369 -0.772 15.977 1.00 92.62 100 ALA A O 1
ATOM 860 N N . GLY A 1 101 ? -5.056 -0.463 14.166 1.00 85.81 101 GLY A N 1
ATOM 861 C CA . GLY A 1 101 ? -4.693 0.929 14.432 1.00 85.81 101 GLY A CA 1
ATOM 862 C C . GLY A 1 101 ? -5.875 1.885 14.266 1.00 85.81 101 GLY A C 1
ATOM 863 O O . GLY A 1 101 ? -6.140 2.683 15.164 1.00 85.81 101 GLY A O 1
ATOM 864 N N . SER A 1 102 ? -6.651 1.737 13.187 1.00 78.31 102 SER A N 1
ATOM 865 C CA . SER A 1 102 ? -7.883 2.506 12.936 1.00 78.31 102 SER A CA 1
ATOM 866 C C . SER A 1 102 ? -8.896 2.347 14.076 1.00 78.31 102 SER A C 1
ATOM 868 O O . SER A 1 102 ? -9.384 3.330 14.627 1.00 78.31 102 SER A O 1
ATOM 870 N N . ARG A 1 103 ? -9.098 1.114 14.561 1.00 63.66 103 ARG A N 1
ATOM 871 C CA . ARG A 1 103 ? -9.947 0.825 15.734 1.00 63.66 103 ARG A CA 1
ATOM 872 C C . ARG A 1 103 ? -9.448 1.423 17.055 1.00 63.66 103 ARG A C 1
ATOM 874 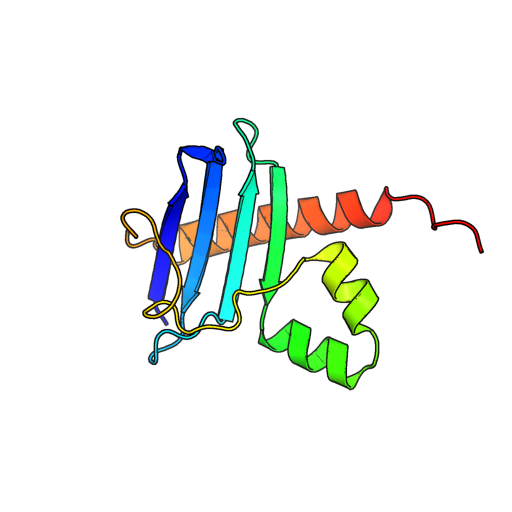O O . ARG A 1 103 ? -10.214 1.462 18.015 1.00 63.66 103 ARG A O 1
ATOM 881 N N . SER A 1 104 ? -8.181 1.827 17.131 1.00 59.16 104 SER A N 1
ATOM 882 C CA . SER A 1 104 ? -7.550 2.339 18.354 1.00 59.16 104 SER A CA 1
ATOM 883 C C . SER A 1 104 ? -7.434 3.866 18.383 1.00 59.16 104 SER A C 1
ATOM 885 O O . SER A 1 104 ? -7.118 4.420 19.438 1.00 59.16 104 SER A O 1
ATOM 887 N N . ARG A 1 105 ? -7.697 4.565 17.267 1.00 56.38 105 ARG A N 1
ATOM 888 C CA . ARG A 1 105 ? -7.749 6.033 17.244 1.00 56.38 105 ARG A CA 1
ATOM 889 C C . ARG A 1 105 ? -9.059 6.495 17.901 1.00 56.38 105 ARG A C 1
ATOM 891 O O . ARG A 1 105 ? -10.127 6.109 17.435 1.00 56.38 105 ARG A O 1
ATOM 898 N N . PRO A 1 106 ? -9.015 7.282 18.993 1.00 43.16 106 PRO A N 1
ATOM 899 C CA . PRO A 1 106 ? -10.226 7.886 19.539 1.00 43.16 106 PRO A CA 1
ATOM 900 C C . PRO A 1 106 ? -10.815 8.871 18.521 1.00 43.16 106 PRO A C 1
ATOM 902 O O . PRO A 1 106 ? -10.053 9.570 17.849 1.00 43.16 106 PRO A O 1
ATOM 905 N N . ASP A 1 107 ? -12.150 8.936 18.437 1.00 45.12 107 ASP A N 1
ATOM 906 C CA . ASP A 1 107 ? -12.858 9.942 17.635 1.00 45.12 107 ASP A CA 1
ATOM 907 C C . ASP A 1 107 ? -12.278 11.336 17.934 1.00 45.12 107 ASP A C 1
ATOM 909 O O . ASP A 1 107 ? -12.206 11.721 19.113 1.00 45.12 107 ASP A O 1
ATOM 913 N N . PRO A 1 108 ? -11.866 12.119 16.919 1.00 42.12 108 PRO A N 1
ATOM 914 C CA . PRO A 1 108 ? -11.590 13.526 17.137 1.00 42.12 108 PRO A CA 1
ATOM 915 C C . PRO A 1 108 ? -12.905 14.168 17.589 1.00 42.12 108 PRO A C 1
ATOM 917 O O . PRO A 1 108 ? -13.886 14.190 16.851 1.00 42.12 108 PRO A O 1
ATOM 920 N N . ALA A 1 109 ? -12.940 14.607 18.848 1.00 46.47 109 ALA A N 1
ATOM 921 C CA . ALA A 1 109 ? -14.125 15.179 19.472 1.00 46.47 109 ALA A CA 1
ATOM 922 C C . ALA A 1 109 ? -14.773 16.252 18.574 1.00 46.47 109 ALA A C 1
ATOM 924 O O . ALA A 1 109 ? -14.087 17.178 18.133 1.00 46.47 109 ALA A O 1
ATOM 925 N N . LEU A 1 110 ? -16.081 16.087 18.329 1.00 46.12 110 LEU A N 1
ATOM 926 C CA . LEU A 1 110 ? -16.986 17.064 17.706 1.00 46.12 110 LEU A CA 1
ATOM 927 C C . LEU A 1 110 ? -17.000 18.406 18.452 1.00 46.12 110 LEU A C 1
ATOM 929 O O . LEU A 1 110 ? -16.987 18.384 19.707 1.00 46.12 110 LEU A O 1
#